Protein AF-A0A2E5IQE8-F1 (afdb_monomer_lite)

Foldseek 3Di:
DCDPVVVVVVVVVVCVVQNPVNVVVVVVVVVVVVVVVVVVVVCVVDDDDDDDPPPPDPDDDDDD

Secondary structure (DSSP, 8-state):
---HHHHHHHHHHHHHHH-TTHHHHHHHHHHHHHHHHHHHHHHHHS------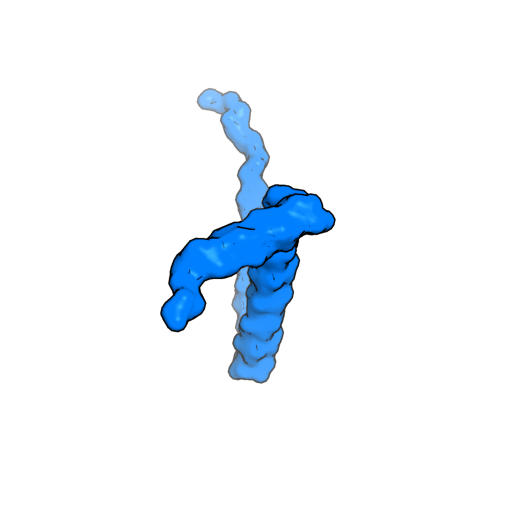------------

Structure (mmCIF, N/CA/C/O backbone):
data_AF-A0A2E5IQE8-F1
#
_entry.id   AF-A0A2E5IQE8-F1
#
loop_
_atom_site.group_PDB
_atom_site.id
_atom_site.type_symbol
_atom_site.label_atom_id
_atom_site.label_alt_id
_atom_site.label_comp_id
_atom_site.label_asym_id
_atom_site.label_entity_id
_atom_site.label_seq_id
_atom_site.pdbx_PDB_ins_code
_atom_site.Cartn_x
_atom_site.Cartn_y
_atom_site.Cartn_z
_atom_site.occupancy
_atom_site.B_iso_or_equiv
_atom_site.auth_seq_id
_atom_site.auth_comp_id
_atom_site.auth_asym_id
_atom_site.auth_atom_id
_atom_site.pdbx_PDB_model_num
ATOM 1 N N . MET A 1 1 ? 25.676 0.039 -3.638 1.00 57.03 1 MET A N 1
ATOM 2 C CA . MET A 1 1 ? 24.879 1.220 -4.017 1.00 57.03 1 MET A CA 1
ATOM 3 C C . MET A 1 1 ? 23.577 0.712 -4.607 1.00 57.03 1 MET A C 1
ATOM 5 O O . MET A 1 1 ? 23.437 0.729 -5.816 1.00 57.03 1 MET A O 1
ATOM 9 N N . PHE A 1 2 ? 22.681 0.181 -3.768 1.00 64.12 2 PHE A N 1
ATOM 10 C CA . PHE A 1 2 ? 21.322 -0.117 -4.218 1.00 64.12 2 PHE A CA 1
ATOM 11 C C . PHE A 1 2 ? 20.594 1.220 -4.267 1.00 64.12 2 PHE A C 1
ATOM 13 O O . PHE A 1 2 ? 20.290 1.808 -3.227 1.00 64.12 2 PHE A O 1
ATOM 20 N N . GLY A 1 3 ? 20.516 1.783 -5.464 1.00 83.88 3 GLY A N 1
ATOM 21 C CA . GLY A 1 3 ? 20.049 3.143 -5.688 1.00 83.88 3 GLY A CA 1
ATOM 22 C C . GLY A 1 3 ? 18.552 3.180 -5.956 1.00 83.88 3 GLY A C 1
ATOM 23 O O . GLY A 1 3 ? 17.927 2.165 -6.263 1.00 83.88 3 GLY A O 1
ATOM 24 N N . SER A 1 4 ? 17.985 4.387 -5.940 1.00 91.06 4 SER A N 1
ATOM 25 C CA . SER A 1 4 ? 16.594 4.680 -6.326 1.00 91.06 4 SER A CA 1
ATOM 26 C C . SER A 1 4 ? 16.181 4.022 -7.654 1.00 91.06 4 SER A C 1
ATOM 28 O O . SER A 1 4 ? 15.004 3.756 -7.881 1.00 91.06 4 SER A O 1
ATOM 30 N N . HIS A 1 5 ? 17.156 3.738 -8.523 1.00 91.75 5 HIS A N 1
ATOM 31 C CA . HIS A 1 5 ? 16.971 3.090 -9.812 1.00 91.75 5 HIS A CA 1
ATOM 32 C C . HIS A 1 5 ? 16.489 1.633 -9.707 1.00 91.75 5 HIS A C 1
ATOM 34 O O . HIS A 1 5 ? 15.525 1.276 -10.378 1.00 91.75 5 HIS A O 1
ATOM 40 N N . GLU A 1 6 ? 17.081 0.801 -8.842 1.00 91.75 6 GLU A N 1
ATOM 41 C CA . GLU A 1 6 ? 16.644 -0.598 -8.690 1.00 91.75 6 GLU A CA 1
ATOM 42 C C . GLU A 1 6 ? 15.233 -0.691 -8.109 1.00 91.75 6 GLU A C 1
ATOM 44 O O . GLU A 1 6 ? 14.429 -1.497 -8.575 1.00 91.75 6 GLU A O 1
ATOM 49 N N . ILE A 1 7 ? 14.888 0.193 -7.167 1.00 93.06 7 ILE A N 1
ATOM 50 C CA . ILE A 1 7 ? 13.526 0.276 -6.619 1.00 93.06 7 ILE A CA 1
ATOM 51 C C . ILE A 1 7 ? 12.520 0.626 -7.722 1.00 93.06 7 ILE A C 1
ATOM 53 O O . ILE A 1 7 ? 11.451 0.022 -7.788 1.00 93.06 7 ILE A O 1
ATOM 57 N N . ILE A 1 8 ? 12.863 1.554 -8.618 1.00 93.62 8 ILE A N 1
ATOM 58 C C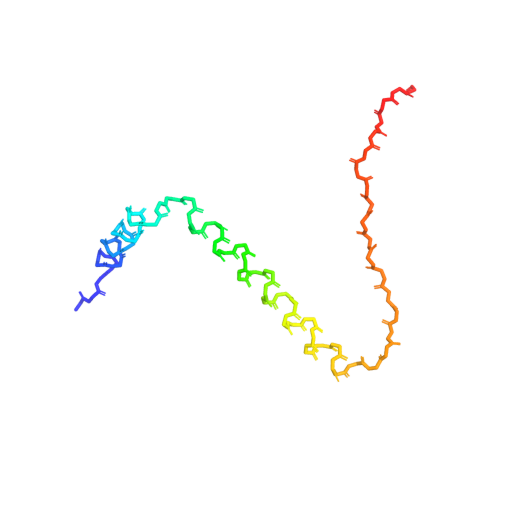A . ILE A 1 8 ? 12.013 1.929 -9.756 1.00 93.62 8 ILE A CA 1
ATOM 59 C C . ILE A 1 8 ? 11.812 0.763 -10.725 1.00 93.62 8 ILE A C 1
ATOM 61 O O . ILE A 1 8 ? 10.683 0.517 -11.145 1.00 93.62 8 ILE A O 1
ATOM 65 N N . VAL A 1 9 ? 12.868 0.013 -11.047 1.00 94.50 9 VAL A N 1
ATOM 66 C CA . VAL A 1 9 ? 12.759 -1.153 -11.938 1.00 94.50 9 VAL A CA 1
ATOM 67 C C . VAL A 1 9 ? 11.853 -2.222 -11.322 1.00 94.50 9 VAL A C 1
ATOM 69 O O . VAL A 1 9 ? 10.958 -2.733 -11.996 1.00 94.50 9 VAL A O 1
ATOM 72 N N . ILE A 1 10 ? 12.018 -2.512 -10.029 1.00 93.31 10 ILE A N 1
ATOM 73 C CA . ILE A 1 10 ? 11.164 -3.468 -9.309 1.00 93.31 10 ILE A CA 1
ATOM 74 C C . ILE A 1 10 ? 9.710 -2.981 -9.281 1.00 93.31 10 ILE A C 1
ATOM 76 O O . ILE A 1 10 ? 8.796 -3.757 -9.560 1.00 93.31 10 ILE A O 1
ATOM 80 N N . ALA A 1 11 ? 9.486 -1.694 -9.001 1.00 91.81 11 ALA A N 1
ATOM 81 C CA . ALA A 1 11 ? 8.151 -1.107 -8.986 1.00 91.81 11 ALA A CA 1
ATOM 82 C C . ALA A 1 11 ? 7.457 -1.227 -10.351 1.00 91.81 11 ALA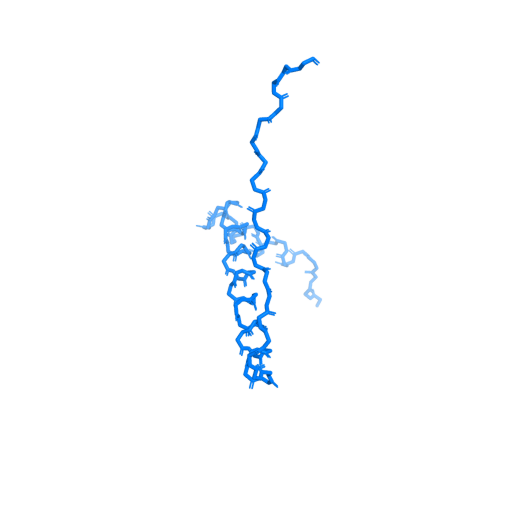 A C 1
ATOM 84 O O . ALA A 1 11 ? 6.276 -1.565 -10.396 1.00 91.81 11 ALA A O 1
ATOM 85 N N . ILE A 1 12 ? 8.183 -1.021 -11.456 1.00 94.38 12 ILE A N 1
ATOM 86 C CA . ILE A 1 12 ? 7.650 -1.201 -12.814 1.00 94.38 12 ILE A CA 1
ATOM 87 C C . ILE A 1 12 ? 7.259 -2.661 -13.062 1.00 94.38 12 ILE A C 1
ATOM 89 O O . ILE A 1 12 ? 6.168 -2.910 -13.569 1.00 94.38 12 ILE A O 1
ATOM 93 N N . ILE A 1 13 ? 8.095 -3.630 -12.677 1.00 94.94 13 ILE A N 1
ATOM 94 C CA . ILE A 1 13 ? 7.781 -5.060 -12.849 1.00 94.94 13 ILE A CA 1
ATOM 95 C C . ILE A 1 13 ? 6.502 -5.424 -12.087 1.00 94.94 13 ILE A C 1
ATOM 97 O O . ILE A 1 13 ? 5.596 -6.038 -12.651 1.00 94.94 13 ILE A O 1
ATOM 101 N N . VAL A 1 14 ? 6.388 -4.998 -10.827 1.00 93.19 14 VAL A N 1
ATOM 102 C CA . VAL A 1 14 ? 5.179 -5.202 -10.013 1.00 93.19 14 VAL A CA 1
ATOM 103 C C . VAL A 1 14 ? 3.968 -4.527 -10.668 1.00 93.19 14 VAL A C 1
ATOM 105 O O . VAL A 1 14 ? 2.903 -5.134 -10.768 1.00 93.19 14 VAL A O 1
ATOM 108 N N . LEU A 1 15 ? 4.122 -3.309 -11.189 1.00 92.88 15 LEU A N 1
ATOM 109 C CA . LEU A 1 15 ? 3.047 -2.595 -11.880 1.00 92.88 15 LEU A CA 1
ATOM 110 C C . LEU A 1 15 ? 2.570 -3.328 -13.142 1.00 92.88 15 LEU A C 1
ATOM 112 O O . LEU A 1 15 ? 1.384 -3.286 -13.445 1.00 92.88 15 LEU A O 1
ATOM 116 N N . VAL A 1 16 ? 3.463 -3.999 -13.874 1.00 94.12 16 VAL A N 1
ATOM 117 C CA . VAL A 1 16 ? 3.104 -4.784 -15.068 1.00 94.12 16 VAL A CA 1
ATOM 118 C C . VAL A 1 16 ? 2.383 -6.077 -14.685 1.00 94.12 16 VAL A C 1
ATOM 120 O O . VAL A 1 16 ? 1.389 -6.423 -15.318 1.00 94.12 16 VAL A O 1
ATOM 123 N N . LEU A 1 17 ? 2.840 -6.772 -13.640 1.00 94.25 17 LEU A N 1
ATOM 124 C CA . LEU A 1 17 ? 2.233 -8.031 -13.191 1.00 94.25 17 LEU A CA 1
ATOM 125 C C . LEU A 1 17 ? 0.846 -7.830 -12.567 1.00 94.25 17 LEU A C 1
ATOM 127 O O . LEU A 1 17 ? -0.062 -8.623 -12.806 1.00 94.25 17 LEU A O 1
ATOM 131 N N . PHE A 1 18 ? 0.686 -6.781 -11.760 1.00 91.56 18 PHE A N 1
ATOM 132 C CA . PHE A 1 18 ? -0.541 -6.531 -10.999 1.00 91.56 18 PHE A CA 1
ATOM 133 C C 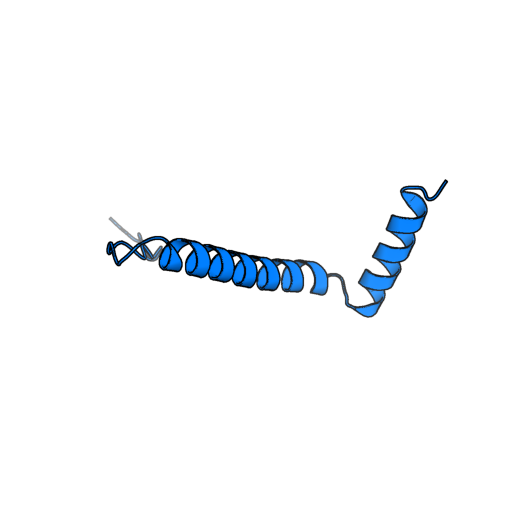. PHE A 1 18 ? -1.432 -5.438 -11.616 1.00 91.56 18 PHE A C 1
ATOM 135 O O . PHE A 1 18 ? -2.619 -5.357 -11.299 1.00 91.56 18 PHE A O 1
ATOM 142 N N . GLY A 1 19 ? -0.893 -4.608 -12.510 1.00 88.75 19 GLY A N 1
ATOM 143 C CA . GLY A 1 19 ? -1.570 -3.447 -13.087 1.00 88.75 19 GLY A CA 1
ATOM 144 C C . GLY A 1 19 ? -1.514 -2.203 -12.190 1.00 88.75 19 GLY A C 1
ATOM 145 O O . GLY A 1 19 ? -1.406 -2.282 -10.964 1.00 88.75 19 GLY A O 1
ATOM 146 N N . SER A 1 20 ? -1.663 -1.016 -12.788 1.00 87.12 20 SER A N 1
ATOM 147 C CA . SER A 1 20 ? -1.655 0.264 -12.055 1.00 87.12 20 SER A CA 1
ATOM 148 C C . SER A 1 20 ? -2.807 0.421 -11.059 1.00 87.12 20 SER A C 1
ATOM 150 O O . SER A 1 20 ? -2.674 1.129 -10.064 1.00 87.12 20 SER A O 1
ATOM 152 N N . ALA A 1 21 ? -3.918 -0.283 -11.282 1.00 88.06 21 ALA A N 1
ATOM 153 C CA . ALA A 1 21 ? -5.079 -0.281 -10.398 1.00 88.06 21 ALA A CA 1
ATOM 154 C C . ALA A 1 21 ? -4.885 -1.113 -9.113 1.00 88.06 21 ALA A C 1
ATOM 156 O O . ALA A 1 21 ? -5.656 -0.952 -8.162 1.00 88.06 21 ALA A O 1
ATOM 157 N N . ALA A 1 22 ? -3.874 -1.987 -9.046 1.00 87.06 22 ALA A N 1
ATOM 158 C CA . ALA A 1 22 ? -3.658 -2.843 -7.880 1.00 87.06 22 ALA A CA 1
ATOM 159 C C . ALA A 1 22 ? -3.113 -2.077 -6.669 1.00 87.06 22 ALA A C 1
ATOM 161 O O . ALA A 1 22 ? -3.562 -2.317 -5.550 1.00 87.06 22 ALA A O 1
ATOM 162 N N . ILE A 1 23 ? -2.215 -1.111 -6.881 1.00 89.69 23 ILE A N 1
ATOM 163 C CA . ILE A 1 23 ? -1.643 -0.291 -5.802 1.00 89.69 23 ILE A CA 1
ATOM 164 C C . ILE A 1 23 ? -2.714 0.504 -5.031 1.00 89.69 23 ILE A C 1
ATOM 166 O O . ILE A 1 23 ? -2.770 0.364 -3.807 1.00 89.69 23 ILE A O 1
ATOM 170 N N . PRO A 1 24 ? -3.614 1.279 -5.674 1.00 86.00 24 PRO A N 1
ATOM 171 C CA . PRO A 1 24 ? -4.653 2.007 -4.945 1.00 86.00 24 PRO A CA 1
ATOM 172 C C . PRO A 1 24 ? -5.659 1.069 -4.265 1.00 86.00 24 PRO A C 1
ATOM 174 O O . PRO A 1 24 ? -6.121 1.361 -3.162 1.00 86.00 24 PRO A O 1
ATOM 177 N N . LYS A 1 25 ? -5.974 -0.084 -4.874 1.00 90.50 25 LYS A N 1
ATOM 178 C CA . LYS A 1 25 ? -6.873 -1.082 -4.278 1.00 90.50 25 LYS A CA 1
ATOM 179 C C . LYS A 1 25 ? -6.266 -1.711 -3.019 1.00 90.50 25 LYS A C 1
ATOM 181 O O . LYS A 1 25 ? -6.957 -1.809 -2.007 1.00 90.50 25 LYS A O 1
ATOM 186 N N . PHE A 1 26 ? -4.982 -2.065 -3.070 1.00 90.31 26 PHE A N 1
ATOM 187 C CA . PHE A 1 26 ? -4.225 -2.604 -1.940 1.00 90.31 26 PHE A CA 1
ATOM 188 C C . PHE A 1 26 ? -4.072 -1.580 -0.810 1.00 90.31 26 PHE A C 1
ATOM 190 O O . PHE A 1 26 ? -4.343 -1.900 0.347 1.00 90.31 26 PHE A O 1
ATOM 197 N N . ALA A 1 27 ? -3.731 -0.329 -1.135 1.00 93.00 27 ALA A N 1
ATOM 198 C CA . ALA A 1 27 ? -3.642 0.753 -0.154 1.00 93.00 27 ALA A CA 1
ATOM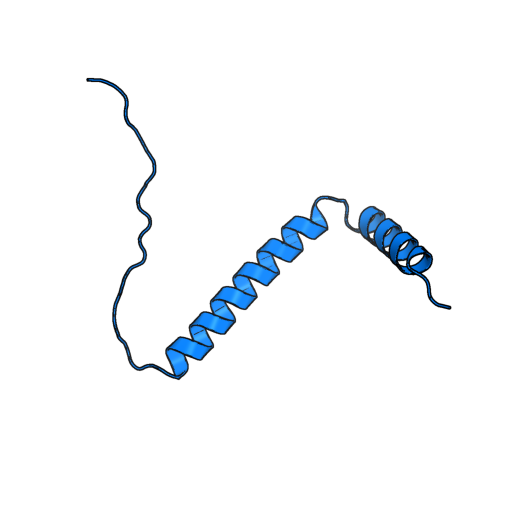 199 C C . ALA A 1 27 ? -4.986 1.001 0.549 1.00 93.00 27 ALA A C 1
ATOM 201 O O . ALA A 1 27 ? -5.025 1.156 1.768 1.00 93.00 27 ALA A O 1
ATOM 202 N N . LYS A 1 28 ? -6.100 0.971 -0.197 1.00 94.38 28 LYS A N 1
ATOM 203 C CA . LYS A 1 28 ? -7.443 1.107 0.378 1.00 94.38 28 LYS A CA 1
ATOM 204 C C . LYS A 1 28 ? -7.769 -0.038 1.341 1.00 94.38 28 LYS A C 1
ATOM 206 O O . LYS A 1 28 ? -8.244 0.233 2.440 1.00 94.38 28 LYS A O 1
ATOM 211 N N . SER A 1 29 ? -7.503 -1.296 0.971 1.00 94.25 29 SER A N 1
ATOM 212 C CA . SER A 1 29 ? -7.759 -2.440 1.862 1.00 94.25 29 SER A CA 1
ATOM 213 C C . SER A 1 29 ? -6.877 -2.426 3.111 1.00 94.25 29 SER A C 1
ATOM 215 O O . SER A 1 29 ? -7.371 -2.698 4.199 1.00 94.25 29 SER A O 1
ATOM 217 N N . LEU A 1 30 ? -5.600 -2.053 2.978 1.00 95.81 30 LEU A N 1
ATOM 218 C CA . LEU A 1 30 ? -4.689 -1.893 4.116 1.00 95.81 30 LEU A CA 1
AT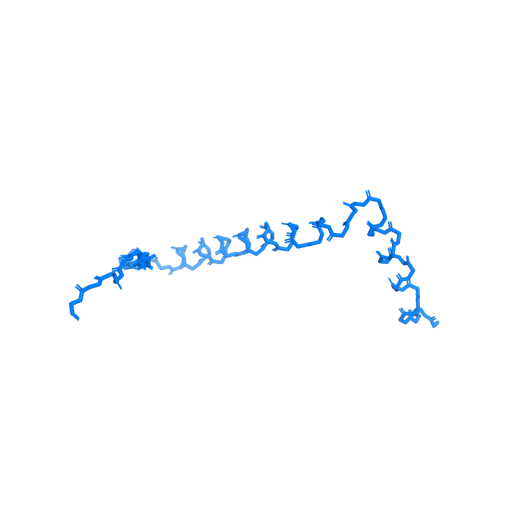OM 219 C C . LEU A 1 30 ? -5.105 -0.744 5.028 1.00 95.81 30 LEU A C 1
ATOM 221 O O . LEU A 1 30 ? -5.039 -0.884 6.242 1.00 95.81 30 LEU A O 1
ATOM 225 N N . GLY A 1 31 ? -5.553 0.377 4.459 1.00 94.62 31 GLY A N 1
ATOM 226 C CA . GLY A 1 31 ? -6.045 1.517 5.226 1.00 94.62 31 GLY A CA 1
ATOM 227 C C . GLY A 1 31 ? -7.287 1.171 6.044 1.00 94.62 31 GLY A C 1
ATOM 228 O O . GLY A 1 31 ? -7.362 1.535 7.213 1.00 94.62 31 GLY A O 1
ATOM 229 N N . LEU A 1 32 ? -8.227 0.422 5.460 1.00 95.62 32 LEU A N 1
ATOM 230 C CA . LEU A 1 32 ? -9.406 -0.080 6.174 1.00 95.62 32 LEU A CA 1
ATOM 231 C C . LEU A 1 32 ? -9.012 -1.062 7.283 1.00 95.62 32 LEU A C 1
ATOM 233 O O . LEU A 1 32 ? -9.416 -0.865 8.424 1.00 95.62 32 LEU A O 1
ATOM 237 N N . ALA A 1 33 ? -8.158 -2.044 6.977 1.00 96.00 33 ALA A N 1
ATOM 238 C CA . ALA A 1 33 ? -7.678 -3.011 7.962 1.00 96.00 33 ALA A CA 1
ATOM 239 C C . ALA A 1 33 ? -6.919 -2.334 9.115 1.00 96.00 33 ALA A C 1
ATOM 241 O O . ALA A 1 33 ? -7.168 -2.641 10.274 1.00 96.00 33 ALA A O 1
ATOM 242 N N . LYS A 1 34 ? -6.039 -1.368 8.817 1.00 95.06 34 LYS A N 1
ATOM 243 C CA . LYS A 1 34 ? -5.331 -0.569 9.827 1.00 95.06 34 LYS A CA 1
ATOM 244 C C . LYS A 1 34 ? -6.307 0.238 10.681 1.00 95.06 34 LYS A C 1
ATOM 246 O O . LYS A 1 34 ? -6.158 0.254 11.895 1.00 95.06 34 LYS A O 1
ATOM 251 N N . LYS A 1 35 ? -7.297 0.892 10.063 1.00 93.75 35 LYS A N 1
ATOM 252 C CA . LYS A 1 35 ? -8.307 1.688 10.773 1.00 93.75 35 LYS A CA 1
ATOM 253 C C . LYS A 1 35 ? -9.120 0.825 11.738 1.00 93.75 35 LYS A C 1
ATOM 255 O O . LYS A 1 35 ? -9.329 1.233 12.875 1.00 93.75 35 LYS A O 1
ATOM 260 N N . GLU A 1 36 ? -9.573 -0.347 11.298 1.00 94.19 36 GLU A N 1
ATOM 261 C CA . GLU A 1 36 ? -10.310 -1.286 12.154 1.00 94.19 36 GLU A CA 1
ATOM 262 C C . GLU A 1 36 ? -9.419 -1.891 13.241 1.00 94.19 36 GLU A C 1
ATOM 264 O O . GLU A 1 36 ? -9.856 -2.013 14.380 1.00 94.19 36 GLU A O 1
ATOM 269 N N . PHE A 1 37 ? -8.157 -2.189 12.926 1.00 93.75 37 PHE A N 1
ATOM 270 C CA . PHE A 1 37 ? -7.178 -2.660 13.903 1.00 93.75 37 PHE A CA 1
ATOM 271 C C . PHE A 1 37 ? -6.920 -1.616 14.999 1.00 93.75 37 PHE A C 1
ATOM 273 O O . PHE A 1 37 ? -7.004 -1.933 16.180 1.00 93.75 37 PHE A O 1
ATOM 280 N N . GLU A 1 38 ? -6.679 -0.355 14.630 1.00 91.94 38 GLU A N 1
ATOM 281 C CA . GLU A 1 38 ? -6.511 0.744 15.590 1.00 91.94 38 GLU A CA 1
ATOM 282 C C . GLU A 1 38 ? -7.787 0.998 16.396 1.00 91.94 38 GLU A C 1
ATOM 284 O O . GLU A 1 38 ? -7.711 1.255 17.595 1.00 91.94 38 GLU A O 1
ATOM 289 N N . LYS A 1 39 ? -8.965 0.903 15.768 1.00 90.25 39 LYS A N 1
ATOM 290 C CA . LYS A 1 39 ? -10.248 1.017 16.468 1.00 90.25 39 LYS A CA 1
ATOM 291 C C . LYS A 1 39 ? -10.407 -0.092 17.513 1.00 90.25 39 LYS A C 1
ATOM 293 O O . LYS A 1 39 ? -10.693 0.222 18.659 1.00 90.25 39 LYS A O 1
ATOM 298 N N . GLY A 1 40 ? -10.141 -1.346 17.150 1.00 88.19 40 GLY A N 1
ATOM 299 C CA . GLY A 1 40 ? -10.223 -2.483 18.069 1.00 88.19 40 GLY A CA 1
ATOM 300 C C . GLY A 1 40 ? -9.215 -2.413 19.220 1.00 88.19 40 GLY A C 1
ATOM 301 O O . GLY A 1 40 ? -9.550 -2.783 20.341 1.00 88.19 40 GLY A O 1
ATOM 302 N N . LEU A 1 41 ? -8.006 -1.890 18.978 1.00 88.94 41 LEU A N 1
ATOM 303 C CA . LEU A 1 41 ? -7.034 -1.631 20.046 1.00 88.94 41 LEU A CA 1
ATOM 304 C C . LEU A 1 41 ? -7.533 -0.553 21.022 1.00 88.94 41 LEU A C 1
ATOM 306 O O . LEU A 1 41 ? -7.511 -0.771 22.227 1.00 88.94 41 LEU A O 1
ATOM 310 N N . ASN A 1 42 ? -8.049 0.571 20.515 1.00 84.69 42 ASN A N 1
ATOM 311 C CA . ASN A 1 42 ? -8.550 1.663 21.361 1.00 84.69 42 ASN A CA 1
ATOM 312 C C . ASN A 1 42 ? -9.858 1.312 22.097 1.00 84.69 42 ASN A C 1
ATOM 314 O O . ASN A 1 42 ? -10.065 1.777 23.214 1.00 84.69 42 ASN A O 1
ATOM 318 N N . GLU A 1 43 ? -10.732 0.502 21.492 1.00 75.56 43 GLU A N 1
ATOM 319 C CA . GLU A 1 43 ? -11.939 -0.043 22.137 1.00 75.56 43 GLU A CA 1
ATOM 320 C C . GLU A 1 43 ? -11.601 -1.108 23.192 1.00 75.56 43 GLU A C 1
ATOM 322 O O . GLU A 1 43 ? -12.370 -1.304 24.126 1.00 75.56 43 GLU A O 1
ATOM 327 N N . SER A 1 44 ? -10.447 -1.778 23.085 1.00 65.62 44 SER A N 1
ATOM 328 C CA . SER A 1 44 ? -9.981 -2.713 24.121 1.00 65.62 44 SER A CA 1
ATOM 329 C C . SER A 1 44 ? -9.459 -1.990 25.368 1.00 65.62 44 SER A C 1
ATOM 331 O O . SER A 1 44 ? -9.547 -2.536 26.465 1.00 65.62 44 SER A O 1
ATOM 333 N N . ASP A 1 45 ? -8.951 -0.764 25.209 1.00 64.25 45 ASP A N 1
ATOM 334 C CA . ASP A 1 45 ? -8.444 0.069 26.307 1.00 64.25 45 ASP A CA 1
ATOM 335 C C . ASP A 1 45 ? -9.515 0.998 26.919 1.00 64.25 45 ASP A C 1
ATOM 337 O O . ASP A 1 45 ? -9.299 1.559 27.996 1.00 64.25 45 ASP A O 1
ATOM 341 N N . GLN A 1 46 ? -10.681 1.159 26.280 1.00 60.75 46 GLN A N 1
ATOM 342 C CA . GLN A 1 46 ? -11.789 1.971 26.791 1.00 60.75 46 GLN A CA 1
ATOM 343 C C . GLN A 1 46 ? -13.113 1.196 26.799 1.00 60.75 46 GLN A C 1
ATOM 345 O O . GLN A 1 46 ? -13.721 0.956 25.759 1.00 60.75 46 GLN A O 1
ATOM 350 N N . GLU A 1 47 ? -13.602 0.878 28.002 1.00 56.97 47 GLU A N 1
ATOM 351 C CA . GLU A 1 47 ? -15.006 0.514 28.237 1.00 56.97 47 GLU A CA 1
ATOM 352 C C . GLU A 1 47 ? -15.979 1.581 27.673 1.00 56.97 47 GLU A C 1
ATOM 354 O O . GLU A 1 47 ? -15.606 2.746 27.498 1.00 56.97 47 GLU A O 1
ATOM 359 N N . PRO A 1 48 ? -17.227 1.195 27.334 1.00 53.03 48 PRO A N 1
ATOM 360 C CA . PRO A 1 48 ? -17.987 1.792 26.243 1.00 53.03 48 PRO A CA 1
ATOM 361 C C . PRO A 1 48 ? -18.424 3.223 26.561 1.00 53.03 48 PRO A C 1
ATOM 363 O O . PRO A 1 48 ? -19.392 3.446 27.288 1.00 53.03 48 PRO A O 1
ATOM 366 N N . SER A 1 49 ? -17.776 4.200 25.929 1.00 51.03 49 SER A N 1
ATOM 367 C CA . SER A 1 49 ? -18.399 5.496 25.676 1.00 51.03 49 SER A CA 1
ATOM 368 C C . SER A 1 49 ? -18.895 5.514 24.236 1.00 51.03 49 SER A C 1
ATOM 370 O O . SER A 1 49 ? -18.141 5.539 23.267 1.00 51.03 49 SER A O 1
ATOM 372 N N . SER A 1 50 ? -20.216 5.419 24.126 1.00 63.41 50 SER A N 1
ATOM 373 C CA . SER A 1 50 ? -20.998 5.857 22.979 1.00 63.41 50 SER A CA 1
ATOM 374 C C . SER A 1 50 ? -20.423 7.146 22.396 1.00 63.41 50 SER A C 1
ATOM 376 O O . SER A 1 50 ? -20.308 8.110 23.142 1.00 63.41 50 SER A O 1
ATOM 378 N N . ASP A 1 51 ? -20.120 7.177 21.094 1.00 53.62 51 ASP A N 1
ATOM 379 C CA . ASP A 1 51 ? -20.684 8.203 20.212 1.00 53.62 51 ASP A CA 1
ATOM 380 C C . ASP A 1 51 ? -20.245 8.113 18.739 1.00 53.62 51 ASP A C 1
ATOM 382 O O . ASP A 1 51 ? -19.072 8.062 18.378 1.00 53.62 51 ASP A O 1
ATOM 386 N N . THR A 1 52 ? -21.265 8.276 17.891 1.00 46.25 52 THR A N 1
ATOM 387 C CA . THR A 1 52 ? -21.255 9.008 16.612 1.00 46.25 52 THR A CA 1
ATOM 388 C C . THR A 1 52 ? -20.547 8.412 15.393 1.00 46.25 52 THR A C 1
ATOM 390 O O . THR A 1 52 ? -19.467 8.831 14.987 1.00 46.25 52 THR A O 1
ATOM 393 N N . ASP A 1 53 ? -21.290 7.577 14.660 1.00 46.28 53 ASP A N 1
ATOM 394 C CA . ASP A 1 53 ? -21.147 7.485 13.204 1.00 46.28 53 ASP A CA 1
ATOM 395 C C . ASP A 1 53 ? -21.958 8.627 12.560 1.00 46.28 53 ASP A C 1
ATOM 397 O O . ASP A 1 53 ? -23.141 8.501 12.233 1.00 46.28 53 ASP A O 1
ATOM 401 N N . THR A 1 54 ? -21.335 9.806 12.455 1.00 46.00 54 THR A N 1
ATOM 402 C CA . THR A 1 54 ? -21.838 10.885 11.595 1.00 46.00 54 THR A CA 1
ATOM 403 C C . THR A 1 54 ? -21.595 10.486 10.143 1.00 46.00 54 THR A C 1
ATOM 405 O O . THR A 1 54 ? -20.565 10.807 9.555 1.00 46.00 54 THR A O 1
ATOM 408 N N . SER A 1 55 ? -22.576 9.807 9.552 1.00 45.81 55 SER A N 1
ATOM 409 C CA . SER A 1 55 ? -22.746 9.728 8.102 1.00 45.81 55 SER A CA 1
ATOM 410 C C . SER A 1 55 ? -23.920 10.621 7.701 1.00 45.81 55 SER A C 1
ATOM 412 O O . SER A 1 55 ? -25.029 10.176 7.401 1.00 45.81 55 SER A O 1
ATOM 414 N N . SER A 1 56 ? -23.690 11.934 7.742 1.00 43.69 56 SER A N 1
ATOM 415 C CA . SER A 1 56 ? -24.554 12.928 7.109 1.00 43.69 56 SER A CA 1
ATOM 416 C C . SER A 1 56 ? -24.351 12.879 5.594 1.00 43.69 56 SER A C 1
ATOM 418 O O . SER A 1 56 ? -23.554 13.601 5.005 1.00 43.69 56 SER A O 1
ATOM 420 N N . LYS A 1 57 ? -25.101 11.963 4.978 1.00 45.59 57 LYS A N 1
ATOM 421 C CA . LYS A 1 57 ? -25.921 12.163 3.775 1.00 45.59 57 LYS A CA 1
ATOM 422 C C . LYS A 1 57 ? -25.726 13.530 3.088 1.00 45.59 57 LYS A C 1
ATOM 424 O O . LYS A 1 57 ? -26.412 14.498 3.409 1.00 45.59 57 LYS A O 1
ATOM 429 N N . GLN A 1 58 ? -24.830 13.588 2.103 1.00 47.47 58 GLN A N 1
ATOM 430 C CA . GLN A 1 58 ? -24.805 14.658 1.108 1.00 47.47 58 GLN A CA 1
ATOM 431 C C . GLN A 1 58 ? -25.747 14.258 -0.029 1.00 47.47 58 GLN A C 1
ATOM 433 O O . GLN A 1 58 ? -25.330 13.651 -1.008 1.00 47.47 58 GLN A O 1
ATOM 438 N N . ASP A 1 59 ? -27.030 14.572 0.134 1.00 48.66 59 ASP A N 1
ATOM 439 C CA . ASP A 1 59 ? -28.015 14.483 -0.937 1.00 48.66 59 ASP A CA 1
ATOM 440 C C . ASP A 1 59 ? -28.982 15.668 -0.850 1.00 48.66 59 ASP A C 1
ATOM 442 O O . ASP A 1 59 ? -29.635 15.881 0.170 1.00 48.66 59 ASP A O 1
ATOM 446 N N . SER A 1 60 ? -29.077 16.390 -1.968 1.00 49.41 60 SER A N 1
ATOM 447 C CA . SER A 1 60 ? -30.110 17.369 -2.334 1.00 49.41 60 SER A CA 1
ATOM 448 C C . SER A 1 60 ? -30.134 18.736 -1.627 1.00 49.41 60 SER A C 1
ATOM 450 O O . SER A 1 60 ? -30.668 18.905 -0.534 1.00 49.41 60 SER A O 1
ATOM 452 N N . LYS A 1 61 ? -29.714 19.773 -2.367 1.00 49.72 61 LYS A N 1
ATOM 453 C CA . LYS A 1 61 ? -30.341 21.103 -2.287 1.00 49.72 61 LYS A CA 1
ATOM 454 C C . LYS A 1 61 ? -30.631 21.626 -3.698 1.00 49.72 61 LYS A C 1
ATOM 456 O O . LYS A 1 61 ? -29.897 22.442 -4.244 1.00 49.72 61 LYS A O 1
ATOM 461 N N . ASP A 1 62 ? -31.697 21.078 -4.280 1.00 58.69 62 ASP A N 1
ATOM 462 C CA . ASP A 1 62 ? -32.527 21.753 -5.277 1.00 58.69 62 ASP A CA 1
ATOM 463 C C . ASP A 1 62 ? -33.415 22.787 -4.552 1.00 58.69 62 ASP A C 1
ATOM 465 O O . ASP A 1 62 ? -33.879 22.539 -3.438 1.00 58.69 62 ASP A O 1
ATOM 469 N N . LYS A 1 63 ? -33.615 23.932 -5.207 1.00 52.59 63 LYS A N 1
ATOM 470 C CA . LYS A 1 63 ? -34.709 24.905 -5.047 1.00 52.59 63 LYS A CA 1
ATOM 471 C C . LYS A 1 63 ? -35.096 25.459 -3.661 1.00 52.59 63 LYS A C 1
ATOM 473 O O . LYS A 1 63 ? -35.865 24.870 -2.904 1.00 52.59 63 LYS A O 1
ATOM 478 N N . SER A 1 64 ? -34.773 26.735 -3.455 1.00 48.78 64 SER A N 1
ATOM 479 C CA . SER A 1 64 ? -35.755 27.789 -3.123 1.00 48.78 64 SER A CA 1
ATOM 480 C C . SER A 1 64 ? -35.206 29.145 -3.531 1.00 48.78 64 SER A C 1
ATOM 482 O O . SER A 1 64 ? -33.993 29.355 -3.314 1.00 48.78 64 SER A O 1
#

Sequence (64 aa):
MFGSHEIIVIAIIVLVLFGSAAIPKFAKSLGLAKKEFEKGLNESDQEPSSDTDTSSKQDSKDKS

pLDDT: mean 77.6, std 19.14, range [43.69, 96.0]

Radius of gyration: 20.78 Å; chains: 1; bounding box: 61×36×43 Å